Protein AF-A0A0C1E3Z3-F1 (afdb_monomer)

Secondary structure (DSSP, 8-state):
-----HHHHHHHHHHHHTT-------SS-HHHHHHHHHHHHHTT------

Radius of gyration: 9.92 Å; Cα contacts (8 Å, |Δi|>4): 66; chains: 1; bounding box: 20×15×27 Å

Structure (mmCIF, N/CA/C/O backbone):
data_AF-A0A0C1E3Z3-F1
#
_entry.id   AF-A0A0C1E3Z3-F1
#
loop_
_atom_site.group_PDB
_atom_site.id
_atom_site.type_symbol
_atom_site.label_atom_id
_atom_site.label_alt_id
_atom_site.label_comp_id
_atom_site.label_asym_id
_atom_site.label_entity_id
_atom_site.label_seq_id
_atom_site.pdbx_PDB_ins_code
_atom_site.Cartn_x
_atom_site.Cartn_y
_atom_site.Cartn_z
_atom_site.occupancy
_atom_site.B_iso_or_equiv
_atom_site.auth_seq_id
_atom_site.auth_comp_id
_atom_site.auth_asym_id
_atom_site.auth_atom_id
_atom_site.pdbx_PDB_model_num
ATOM 1 N N . MET A 1 1 ? 9.292 0.634 -19.031 1.00 40.59 1 MET A N 1
ATOM 2 C CA . MET A 1 1 ? 7.936 0.925 -18.513 1.00 40.59 1 MET A CA 1
ATOM 3 C C . MET A 1 1 ? 7.523 -0.216 -17.584 1.00 40.59 1 MET A C 1
ATOM 5 O O . MET A 1 1 ? 7.022 -1.229 -18.055 1.00 40.59 1 MET A O 1
ATOM 9 N N . ALA A 1 2 ? 7.836 -0.131 -16.287 1.00 41.97 2 ALA A N 1
ATOM 10 C CA . ALA A 1 2 ? 7.398 -1.145 -15.326 1.00 41.97 2 ALA A CA 1
ATOM 11 C C . ALA A 1 2 ? 5.950 -0.846 -14.938 1.00 41.97 2 ALA A C 1
ATOM 13 O O . ALA A 1 2 ? 5.662 0.149 -14.282 1.00 41.97 2 ALA A O 1
ATOM 14 N N . LYS A 1 3 ? 5.036 -1.679 -15.425 1.00 45.97 3 LYS A N 1
ATOM 15 C CA . LYS A 1 3 ? 3.602 -1.566 -15.174 1.00 45.97 3 LYS A CA 1
ATOM 16 C C . LYS A 1 3 ? 3.339 -2.181 -13.801 1.00 45.97 3 LYS A C 1
ATOM 18 O O . LYS A 1 3 ? 3.528 -3.387 -13.644 1.00 45.97 3 LYS A O 1
ATOM 23 N N . ILE A 1 4 ? 2.912 -1.391 -12.812 1.00 57.44 4 ILE A N 1
ATOM 24 C CA . ILE A 1 4 ? 2.248 -1.988 -11.649 1.00 57.44 4 ILE A CA 1
ATOM 25 C C . ILE A 1 4 ? 1.030 -2.729 -12.218 1.00 57.44 4 ILE A C 1
ATOM 27 O O . ILE A 1 4 ? 0.245 -2.161 -12.983 1.00 57.44 4 ILE A O 1
ATOM 31 N N . SER A 1 5 ? 0.921 -4.032 -11.972 1.00 65.25 5 SER A N 1
ATOM 32 C CA . SER A 1 5 ? -0.241 -4.779 -12.450 1.00 65.25 5 SER A CA 1
ATOM 33 C C . SER A 1 5 ? -1.479 -4.229 -11.743 1.00 65.25 5 SER A C 1
ATOM 35 O O . SER A 1 5 ? -1.488 -4.098 -10.518 1.00 65.25 5 SER A O 1
ATOM 37 N N . ILE A 1 6 ? -2.531 -3.915 -12.502 1.00 69.62 6 ILE A N 1
ATOM 38 C CA . ILE A 1 6 ? -3.823 -3.445 -11.972 1.00 69.62 6 ILE A CA 1
ATOM 39 C C . ILE A 1 6 ? -4.393 -4.391 -10.903 1.00 69.62 6 ILE A C 1
ATOM 41 O O . ILE A 1 6 ? -5.074 -3.944 -9.983 1.00 69.62 6 ILE A O 1
ATOM 45 N N . ILE A 1 7 ? -4.039 -5.678 -10.979 1.00 78.75 7 ILE A N 1
ATOM 46 C CA . ILE A 1 7 ? -4.404 -6.701 -9.998 1.00 78.75 7 ILE A CA 1
ATOM 47 C C . ILE A 1 7 ? -3.679 -6.448 -8.671 1.00 78.75 7 ILE A C 1
ATOM 49 O O . ILE A 1 7 ? -4.314 -6.435 -7.622 1.00 78.75 7 ILE A O 1
ATOM 53 N N . GLY A 1 8 ? -2.373 -6.166 -8.708 1.00 79.44 8 GLY A N 1
ATOM 54 C CA . GLY A 1 8 ? -1.586 -5.885 -7.504 1.00 79.44 8 GLY A CA 1
ATOM 55 C C . GLY A 1 8 ? -2.100 -4.660 -6.747 1.00 79.44 8 GLY A C 1
ATOM 56 O O . GLY A 1 8 ? -2.236 -4.700 -5.528 1.00 79.44 8 GLY A O 1
ATOM 57 N N . ARG A 1 9 ? -2.486 -3.600 -7.471 1.00 82.25 9 ARG A N 1
ATOM 58 C CA . ARG A 1 9 ? -3.084 -2.395 -6.871 1.00 82.25 9 ARG A CA 1
ATOM 59 C C . ARG A 1 9 ? -4.446 -2.678 -6.234 1.00 82.25 9 ARG A C 1
ATOM 61 O O . ARG A 1 9 ? -4.702 -2.213 -5.127 1.00 82.25 9 ARG A O 1
ATOM 68 N N . ALA A 1 10 ? -5.316 -3.428 -6.910 1.00 84.81 10 ALA A N 1
ATOM 69 C CA . ALA A 1 10 ? -6.635 -3.769 -6.376 1.00 84.81 10 ALA A CA 1
ATOM 70 C C . ALA A 1 10 ? -6.535 -4.642 -5.113 1.00 84.81 10 ALA A C 1
ATOM 72 O O . ALA A 1 10 ? -7.216 -4.373 -4.124 1.00 84.81 10 ALA A O 1
ATOM 73 N N . VAL A 1 11 ? -5.640 -5.635 -5.118 1.00 86.19 11 VAL A N 1
ATOM 74 C CA . VAL A 1 11 ? -5.388 -6.503 -3.959 1.00 86.19 11 VAL A CA 1
ATOM 75 C C . VAL A 1 11 ? -4.801 -5.705 -2.796 1.00 86.19 11 VAL A C 1
ATOM 77 O O . VAL A 1 11 ? -5.289 -5.827 -1.676 1.00 86.19 11 VAL A O 1
ATOM 80 N N . ALA A 1 12 ? -3.820 -4.834 -3.054 1.00 85.12 12 ALA A N 1
ATOM 81 C CA . ALA A 1 12 ? -3.221 -3.998 -2.017 1.00 85.12 12 ALA A CA 1
ATOM 82 C C . ALA A 1 12 ? -4.250 -3.075 -1.349 1.00 85.12 12 ALA A C 1
ATOM 84 O O . ALA A 1 12 ? -4.292 -2.974 -0.125 1.00 85.12 12 ALA A O 1
ATOM 85 N N . LYS A 1 13 ? -5.133 -2.460 -2.144 1.00 84.88 13 LYS A N 1
ATOM 86 C CA . LYS A 1 13 ? -6.241 -1.653 -1.622 1.00 84.88 13 LYS A CA 1
ATOM 87 C C . LYS A 1 13 ? -7.190 -2.460 -0.749 1.00 84.88 13 LYS A C 1
ATOM 89 O O . LYS A 1 13 ? -7.570 -1.988 0.317 1.00 84.88 13 LYS A O 1
ATOM 94 N N . ARG A 1 14 ? -7.565 -3.664 -1.186 1.00 86.62 14 ARG A N 1
ATOM 95 C CA . ARG A 1 14 ? -8.487 -4.505 -0.422 1.00 86.62 14 ARG A CA 1
ATOM 96 C C . ARG A 1 14 ? -7.882 -4.945 0.910 1.00 86.62 14 ARG A C 1
ATOM 98 O O . ARG A 1 14 ? -8.528 -4.783 1.935 1.00 86.62 14 ARG A O 1
ATOM 105 N N . LEU A 1 15 ? -6.640 -5.423 0.898 1.00 86.94 15 LEU A N 1
ATOM 106 C CA . LEU A 1 15 ? -5.937 -5.840 2.112 1.00 86.94 15 LEU A CA 1
ATOM 107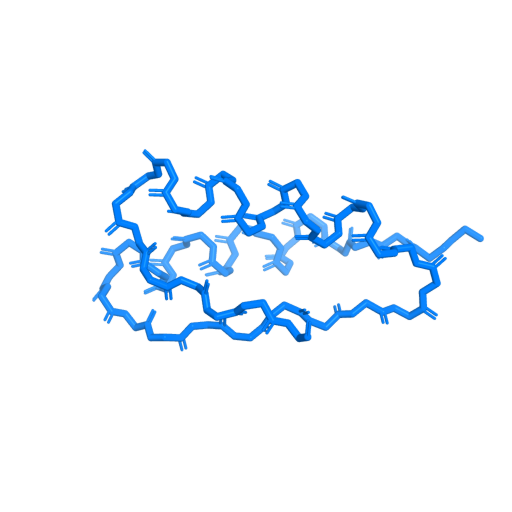 C C . LEU A 1 15 ? -5.794 -4.688 3.111 1.00 86.94 15 LEU A C 1
ATOM 109 O O . LEU A 1 15 ? -6.045 -4.869 4.297 1.00 86.94 15 LEU A O 1
ATOM 113 N N . ALA A 1 16 ? -5.448 -3.495 2.631 1.00 88.06 16 ALA A N 1
ATOM 114 C CA . ALA A 1 16 ? -5.315 -2.336 3.499 1.00 88.06 16 ALA A CA 1
ATOM 115 C C . ALA A 1 16 ? -6.658 -1.869 4.080 1.00 88.06 16 ALA A C 1
ATOM 117 O O . ALA A 1 16 ? -6.712 -1.471 5.240 1.00 88.06 16 ALA A O 1
ATOM 118 N N . PHE A 1 17 ? -7.740 -1.950 3.298 1.00 84.38 17 PHE A N 1
ATOM 119 C CA . PHE A 1 17 ? -9.100 -1.705 3.786 1.00 84.38 17 PHE A CA 1
ATOM 120 C C . PHE A 1 17 ? -9.516 -2.719 4.860 1.00 84.38 17 PHE A C 1
ATOM 122 O O . PHE A 1 17 ? -10.128 -2.350 5.856 1.00 84.38 17 PHE A O 1
ATOM 129 N N . ASP A 1 18 ? -9.128 -3.982 4.691 1.00 85.25 18 ASP A N 1
ATOM 130 C CA . ASP A 1 18 ? -9.373 -5.049 5.663 1.00 85.25 18 ASP A CA 1
ATOM 131 C C . ASP A 1 18 ? -8.470 -4.925 6.923 1.00 85.25 18 ASP A C 1
ATOM 133 O O . ASP A 1 18 ? -8.535 -5.764 7.819 1.00 85.25 18 ASP A O 1
ATOM 137 N N . GLY A 1 19 ? -7.645 -3.870 7.019 1.00 83.56 19 GLY A N 1
ATOM 138 C CA . GLY A 1 19 ? -6.820 -3.537 8.187 1.00 83.56 19 GLY A CA 1
ATOM 139 C C . GLY A 1 19 ? -5.412 -4.136 8.178 1.00 83.56 19 GLY A C 1
ATOM 140 O O . GLY A 1 19 ? -4.679 -3.993 9.157 1.00 83.56 19 GLY A O 1
ATOM 141 N N . PHE A 1 20 ? -5.006 -4.794 7.090 1.00 83.38 20 PHE A N 1
ATOM 142 C CA . PHE A 1 20 ? -3.666 -5.361 6.962 1.00 83.38 20 PHE A CA 1
ATOM 143 C C . PHE A 1 20 ? -2.643 -4.307 6.533 1.00 83.38 20 PHE A C 1
ATOM 145 O O . PHE A 1 20 ? -2.916 -3.455 5.690 1.00 83.38 20 PHE A O 1
ATOM 152 N N . SER A 1 21 ? -1.420 -4.416 7.053 1.00 82.19 21 SER A N 1
ATOM 153 C CA . SER A 1 21 ? -0.281 -3.646 6.544 1.00 82.19 21 SER A CA 1
ATOM 154 C C . SER A 1 21 ? 0.179 -4.207 5.201 1.00 82.19 21 SER A C 1
ATOM 156 O O . SER A 1 21 ? 0.474 -5.398 5.094 1.00 82.19 21 SER A O 1
ATOM 158 N N . VAL A 1 22 ? 0.282 -3.351 4.182 1.00 82.50 22 VAL A N 1
ATOM 159 C CA . VAL A 1 22 ? 0.640 -3.767 2.815 1.00 82.50 22 VAL A CA 1
ATOM 160 C C . VAL A 1 22 ? 1.886 -3.038 2.323 1.00 82.50 22 VAL A C 1
ATOM 162 O O . VAL A 1 22 ? 1.957 -1.815 2.396 1.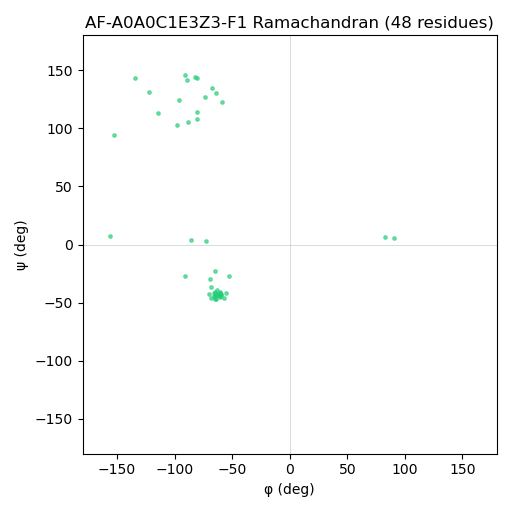00 82.50 22 VAL A O 1
ATOM 165 N N . VAL A 1 23 ? 2.848 -3.783 1.774 1.00 82.56 23 VAL A N 1
ATOM 166 C CA . VAL A 1 23 ? 4.066 -3.231 1.161 1.00 82.56 23 VAL A CA 1
ATOM 167 C C . VAL A 1 23 ? 3.876 -3.116 -0.350 1.00 82.56 23 VAL A C 1
ATOM 169 O O . VAL A 1 23 ? 3.576 -4.104 -1.022 1.00 82.56 23 VAL A O 1
ATOM 172 N N . VAL A 1 24 ? 4.070 -1.915 -0.897 1.00 81.62 24 VAL A N 1
ATOM 173 C CA . VAL A 1 24 ? 3.985 -1.657 -2.342 1.00 81.62 24 VAL A CA 1
ATOM 174 C C . VAL A 1 24 ? 5.391 -1.659 -2.934 1.00 81.62 24 VAL A C 1
ATOM 176 O O . VAL A 1 24 ? 6.132 -0.691 -2.795 1.00 81.62 24 VAL A O 1
ATOM 179 N N . ASN A 1 25 ? 5.759 -2.752 -3.606 1.00 79.19 25 ASN A N 1
ATOM 180 C CA . ASN A 1 25 ? 7.035 -2.848 -4.313 1.00 79.19 25 ASN A CA 1
ATOM 181 C C . ASN A 1 25 ? 6.908 -2.354 -5.762 1.00 79.19 25 ASN A C 1
ATOM 183 O O . ASN A 1 25 ? 5.924 -2.648 -6.446 1.00 79.19 25 ASN A O 1
ATOM 187 N N . TYR A 1 26 ? 7.931 -1.659 -6.254 1.00 77.38 26 TYR A N 1
ATOM 188 C CA . TYR A 1 26 ? 7.992 -1.166 -7.626 1.00 77.38 26 TYR A CA 1
ATOM 189 C C . TYR A 1 26 ? 9.362 -1.441 -8.239 1.00 77.38 26 TYR A C 1
ATOM 191 O O . TYR A 1 26 ? 10.389 -1.342 -7.5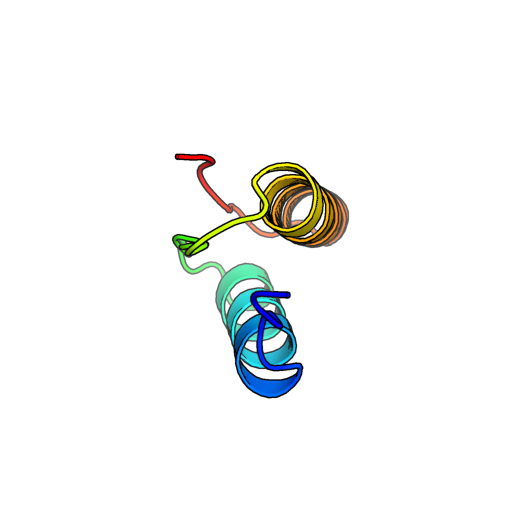81 1.00 77.38 26 TYR A O 1
ATOM 199 N N . ALA A 1 27 ? 9.379 -1.773 -9.530 1.00 69.88 27 ALA A N 1
ATOM 200 C CA . ALA A 1 27 ? 10.623 -2.119 -10.215 1.00 69.88 27 ALA A CA 1
ATOM 201 C C . ALA A 1 27 ? 11.320 -0.918 -10.871 1.00 69.88 27 ALA A C 1
ATOM 203 O O . ALA A 1 27 ? 12.520 -0.972 -11.098 1.00 69.88 27 ALA A O 1
ATOM 204 N N . ASN A 1 28 ? 10.584 0.132 -11.259 1.00 71.31 28 ASN A N 1
ATOM 205 C CA . ASN A 1 28 ? 11.170 1.201 -12.085 1.00 71.31 28 ASN A CA 1
ATOM 206 C C . ASN A 1 28 ? 10.459 2.562 -11.987 1.00 71.31 28 ASN A C 1
ATOM 208 O O . ASN A 1 28 ? 10.723 3.458 -12.787 1.00 71.31 28 ASN A O 1
ATOM 212 N N . SER A 1 29 ? 9.488 2.718 -11.084 1.00 70.31 29 SER A N 1
ATOM 213 C CA . SER A 1 29 ? 8.713 3.959 -10.969 1.00 70.31 29 SER A CA 1
ATOM 214 C C . SER A 1 29 ? 8.202 4.154 -9.547 1.00 70.31 29 SER A C 1
ATOM 216 O O . SER A 1 29 ? 7.132 3.657 -9.198 1.00 70.31 29 SER A O 1
ATOM 218 N N . ALA A 1 30 ? 8.976 4.898 -8.756 1.00 77.50 30 ALA A N 1
ATOM 219 C CA . ALA A 1 30 ? 8.631 5.276 -7.388 1.00 77.50 30 ALA A CA 1
ATOM 220 C C . ALA A 1 30 ? 7.330 6.088 -7.336 1.00 77.50 30 ALA A C 1
ATOM 222 O O . ALA A 1 30 ? 6.446 5.763 -6.553 1.00 77.50 30 ALA A O 1
ATOM 223 N N . ASN A 1 31 ? 7.149 7.042 -8.258 1.00 81.62 31 ASN A N 1
ATOM 224 C CA . ASN A 1 31 ? 5.950 7.887 -8.308 1.00 81.62 31 ASN A CA 1
ATOM 225 C C . ASN A 1 31 ? 4.647 7.074 -8.379 1.00 81.62 31 ASN A C 1
ATOM 227 O O . ASN A 1 31 ? 3.690 7.375 -7.678 1.00 81.62 31 ASN A O 1
ATOM 231 N N . HIS A 1 32 ? 4.613 5.999 -9.173 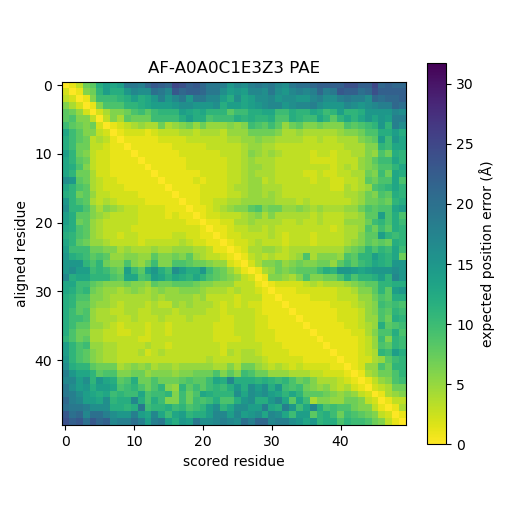1.00 77.94 32 HIS A N 1
ATOM 232 C CA . HIS A 1 32 ? 3.425 5.143 -9.250 1.00 77.94 32 HIS A CA 1
ATOM 233 C C . HIS A 1 32 ? 3.181 4.346 -7.965 1.00 77.94 32 HIS A C 1
ATOM 235 O O . HIS A 1 32 ? 2.038 4.032 -7.644 1.00 77.94 32 HIS A O 1
ATOM 241 N N . ALA A 1 33 ? 4.235 3.999 -7.225 1.00 80.19 33 ALA A N 1
ATOM 242 C CA . ALA A 1 33 ? 4.081 3.375 -5.917 1.00 80.19 33 ALA A CA 1
ATOM 243 C C . ALA A 1 33 ? 3.544 4.377 -4.892 1.00 80.19 33 ALA A C 1
ATOM 245 O O . ALA A 1 33 ? 2.632 4.041 -4.138 1.00 80.19 33 ALA A O 1
ATOM 246 N N . GLU A 1 34 ? 4.053 5.609 -4.908 1.00 84.44 34 GLU A N 1
ATOM 247 C CA . GLU A 1 34 ? 3.578 6.691 -4.045 1.00 84.44 34 GLU A CA 1
ATOM 248 C C . GLU A 1 34 ? 2.103 7.015 -4.293 1.00 84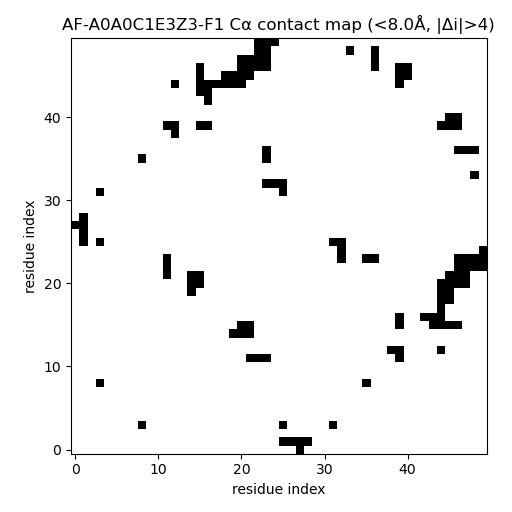.44 34 GLU A C 1
ATOM 250 O O . GLU A 1 34 ? 1.349 7.136 -3.331 1.00 84.44 34 GLU A O 1
ATOM 255 N N . GLU A 1 35 ? 1.657 7.055 -5.552 1.00 85.81 35 GLU A N 1
ATOM 256 C CA . GLU A 1 35 ? 0.239 7.213 -5.904 1.00 85.81 35 GLU A CA 1
ATOM 257 C C . GLU A 1 35 ? -0.627 6.113 -5.271 1.00 85.81 35 GLU A C 1
ATOM 259 O O . GLU A 1 35 ? -1.661 6.391 -4.664 1.00 85.81 35 GLU A O 1
ATOM 264 N N . VAL A 1 36 ? -0.194 4.851 -5.352 1.00 84.06 36 VAL A N 1
ATOM 265 C CA . VAL A 1 36 ? -0.926 3.725 -4.753 1.00 84.06 36 VAL A CA 1
ATOM 266 C C . VAL A 1 36 ? -0.948 3.818 -3.229 1.00 84.06 36 VAL A C 1
ATOM 268 O O . VAL A 1 36 ? -1.992 3.589 -2.619 1.00 84.06 36 VAL A O 1
ATOM 271 N N . VAL A 1 37 ? 0.173 4.179 -2.604 1.00 86.00 37 VAL A N 1
ATOM 272 C CA . VAL A 1 37 ? 0.260 4.373 -1.150 1.00 86.00 37 VAL A CA 1
ATOM 273 C C . VAL A 1 37 ? -0.642 5.524 -0.701 1.00 86.00 37 VAL A C 1
ATOM 275 O O . VAL A 1 37 ? -1.361 5.380 0.287 1.00 86.00 37 VAL A O 1
ATOM 278 N N . ALA A 1 38 ? -0.649 6.642 -1.426 1.00 85.94 38 ALA A N 1
ATOM 279 C CA . ALA A 1 38 ? -1.502 7.792 -1.139 1.00 85.94 38 ALA A CA 1
ATOM 280 C C . ALA A 1 38 ? -2.987 7.420 -1.219 1.00 85.94 38 ALA A C 1
ATOM 282 O O . ALA A 1 38 ? -3.764 7.751 -0.324 1.00 85.94 38 ALA A O 1
ATOM 283 N N . GLU A 1 39 ? -3.379 6.659 -2.239 1.00 83.69 39 GLU A N 1
ATOM 284 C CA . GLU A 1 39 ? -4.748 6.167 -2.370 1.00 83.69 39 GLU A CA 1
ATOM 285 C C . GLU A 1 39 ? -5.143 5.203 -1.250 1.00 83.69 39 GLU A C 1
ATOM 287 O O . GLU A 1 39 ? -6.265 5.277 -0.748 1.00 83.69 39 GLU A O 1
ATOM 292 N N . ILE A 1 40 ? -4.246 4.300 -0.847 1.00 84.44 40 ILE A N 1
ATOM 293 C CA . ILE A 1 40 ? -4.498 3.367 0.257 1.00 84.44 40 ILE A CA 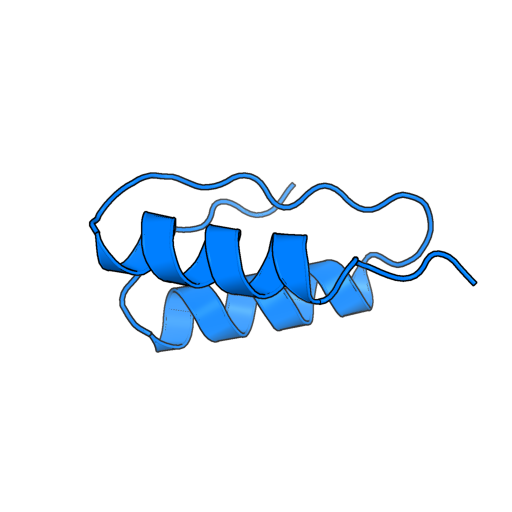1
ATOM 294 C C . ILE A 1 40 ? -4.683 4.132 1.574 1.00 84.44 40 ILE A C 1
ATOM 296 O O . ILE A 1 40 ? -5.673 3.903 2.272 1.00 84.44 40 ILE A O 1
ATOM 300 N N . LYS A 1 41 ? -3.799 5.096 1.866 1.00 82.88 41 LYS A N 1
ATOM 301 C CA . LYS A 1 41 ? -3.895 5.966 3.049 1.00 82.88 41 LYS A CA 1
ATOM 302 C C . LYS A 1 41 ? -5.181 6.789 3.050 1.00 82.88 41 LYS A C 1
ATOM 304 O O . LYS A 1 41 ? -5.870 6.850 4.063 1.00 82.88 41 LYS A O 1
ATOM 309 N N . SER A 1 42 ? -5.551 7.369 1.906 1.00 78.62 42 SER A N 1
ATOM 310 C CA . SER A 1 42 ? -6.803 8.127 1.765 1.00 78.62 42 SER A CA 1
ATOM 311 C C . SER A 1 42 ? -8.051 7.258 1.936 1.00 78.62 42 SER A C 1
ATOM 313 O O . SER A 1 42 ? -9.113 7.784 2.256 1.00 78.62 42 SER A O 1
ATOM 315 N N . SER A 1 43 ? -7.940 5.946 1.721 1.00 72.12 43 SER A N 1
ATOM 316 C CA . SER A 1 43 ? -9.033 4.986 1.911 1.00 72.12 43 SER A CA 1
ATOM 317 C C . SER A 1 43 ? -9.135 4.480 3.359 1.00 72.12 43 SER A C 1
ATOM 319 O O . SER A 1 43 ? -9.947 3.600 3.635 1.00 72.12 43 SER A O 1
ATOM 321 N N . GLY A 1 44 ? -8.312 5.006 4.276 1.00 70.25 44 GLY A N 1
ATOM 322 C CA . GLY A 1 44 ? -8.261 4.597 5.683 1.00 70.25 44 GLY A CA 1
ATOM 323 C C . GLY A 1 44 ? -7.404 3.356 5.956 1.00 70.25 44 GLY A C 1
ATOM 324 O O . GLY A 1 44 ? -7.396 2.865 7.081 1.00 70.25 44 GLY A O 1
ATOM 325 N N . GLY A 1 45 ? -6.685 2.846 4.950 1.00 70.69 45 GLY A N 1
ATOM 326 C CA . GLY A 1 45 ? -5.800 1.693 5.088 1.00 70.69 45 GLY A CA 1
ATOM 327 C C . 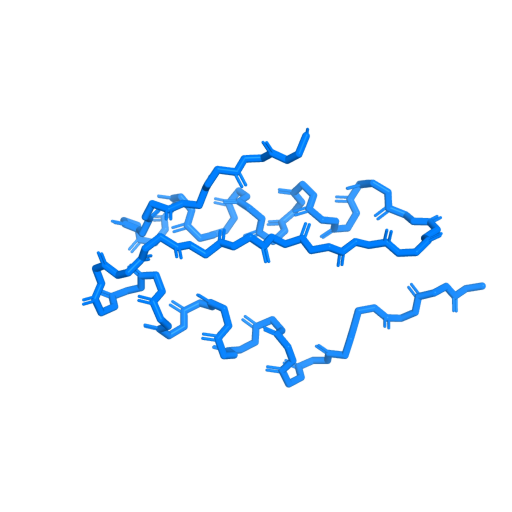GLY A 1 45 ? -4.365 2.092 5.439 1.00 70.69 45 GLY A C 1
ATOM 328 O O . GLY A 1 45 ? -3.851 3.108 4.967 1.00 70.69 45 GLY A O 1
ATOM 329 N N . ASN A 1 46 ? -3.680 1.271 6.236 1.00 69.31 46 ASN A N 1
ATOM 330 C CA . ASN A 1 46 ? -2.275 1.493 6.587 1.00 69.31 46 ASN A CA 1
ATOM 331 C C . ASN A 1 46 ? -1.342 0.837 5.556 1.00 69.31 46 ASN A C 1
ATOM 333 O O . ASN A 1 46 ? -1.143 -0.376 5.553 1.00 69.31 46 ASN A O 1
ATOM 337 N N . ALA A 1 47 ? -0.730 1.655 4.698 1.00 68.00 4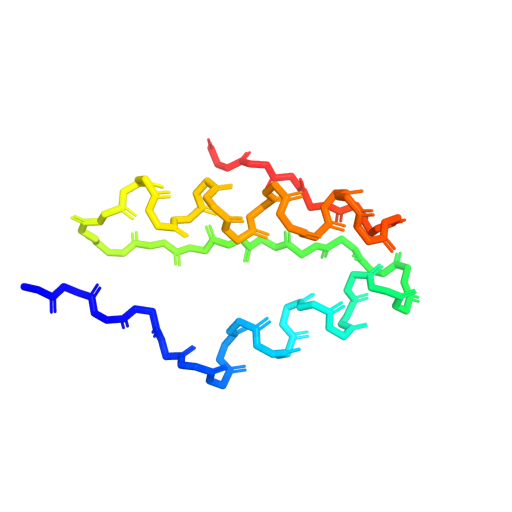7 ALA A N 1
ATOM 338 C CA . ALA A 1 47 ? 0.360 1.238 3.816 1.00 68.00 47 ALA A CA 1
ATOM 339 C C . ALA A 1 47 ? 1.668 1.953 4.205 1.00 68.00 47 ALA A C 1
ATOM 341 O O . ALA A 1 47 ? 1.754 3.179 4.049 1.00 68.00 47 ALA A O 1
ATOM 342 N N . PRO A 1 48 ? 2.688 1.232 4.705 1.00 54.78 48 PRO A N 1
ATOM 343 C CA . PRO A 1 48 ? 4.037 1.774 4.823 1.00 54.78 48 PRO A CA 1
ATOM 344 C C . PRO A 1 48 ? 4.655 2.002 3.433 1.00 54.78 48 PRO A C 1
ATOM 346 O O . PRO A 1 48 ? 4.542 1.161 2.540 1.00 54.78 48 PRO A O 1
ATOM 349 N N . SER A 1 49 ? 5.288 3.162 3.246 1.00 47.44 49 SER A N 1
ATOM 350 C CA . SER A 1 49 ? 6.099 3.463 2.061 1.00 47.44 49 SER A CA 1
ATOM 351 C C . SER A 1 49 ? 7.494 2.833 2.200 1.00 47.44 49 SER A C 1
ATOM 353 O O . SER A 1 49 ? 8.003 2.809 3.324 1.00 47.44 49 SER A O 1
ATOM 355 N N . PRO A 1 50 ? 8.096 2.325 1.108 1.00 53.59 50 PRO A N 1
ATOM 356 C CA . PRO A 1 50 ? 9.496 1.897 1.091 1.00 53.59 50 PRO A CA 1
ATOM 357 C C . PRO A 1 50 ? 10.473 3.071 1.228 1.00 53.59 50 PRO A C 1
ATOM 359 O O . PRO A 1 50 ? 10.082 4.211 0.884 1.00 53.59 50 PRO A O 1
#

Mean predicted aligned error: 6.84 Å

pLDDT: mean 75.53, std 12.44, range [40.59, 88.06]

Organism: NCBI:txid83552

InterPro domains:
  IPR036291 NAD(P)-binding domain superfamily [SSF51735] (6-47)

Nearest PDB structures (foldseek):
  6ypz-assembly1_AAA  TM=9.443E-01  e=1.398E-02  Streptomyces sp. QL37
  1gco-assembly1_A  TM=9.419E-01  e=3.620E-02  Priestia megaterium
  4osp-assembly1_C  TM=9.603E-01  e=4.147E-02  Stre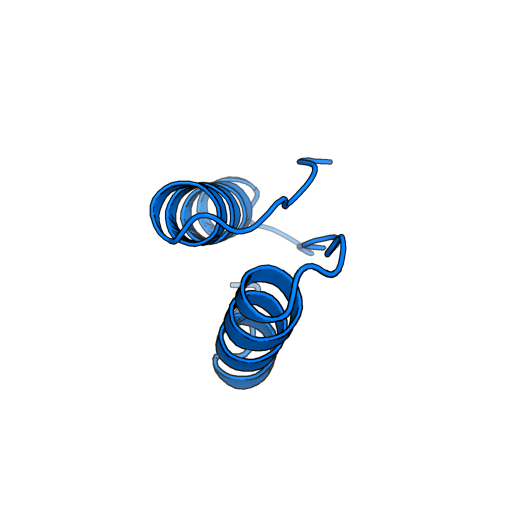ptomyces fradiae
  3sj7-assembly1_A-2  TM=8.810E-01  e=2.758E-02  Staphylococcus aureus subsp. aureus NCTC 8325
  4gmg-assembly2_D  TM=5.662E-01  e=5.170E+00  Yersinia enterocolitica subsp. enterocolitica 8081

Foldseek 3Di:
DFDPPPVNLVVQLVCQLVADEDEQDTDPDLPVSVVSCVVSVVSVGHYDYD

Solvent-accessible surface area (backbone atoms only — not comparable to full-atom values): 3033 Å² total; per-residue (Å²): 136,67,75,80,51,71,64,59,55,54,50,46,44,51,43,12,60,76,68,37,82,38,82,70,84,68,91,73,44,66,67,65,40,51,53,52,39,52,52,28,44,75,65,76,10,53,44,64,80,128

Sequence (50 aa):
MAKISIIGRAVAKRLAFDGFSVVVNYANSANHAEEVVAEIKSSGGNAPSP